Protein AF-A0A1V5B842-F1 (afdb_monomer_lite)

pLDDT: mean 82.41, std 16.89, range [36.62, 98.19]

Radius of gyration: 50.19 Å; chains: 1; bounding box: 86×42×144 Å

Sequence (162 aa):
MWAAILRPRQKEEDFRGDGRKPFSEDLLSEIQQLRDEVAQMRRDMDILMAGMAEVKAEIPEYHQQIHETLSLRCQTIARRMDSMEDILALPEIPKPRQSDQRDVLRALLAQNSNGKWIPAKAIRQKMNMGKDEFSRLLKISKDFVEVKENPRDRREKLLKIS

Structure (mmCIF, N/CA/C/O backbone):
data_AF-A0A1V5B842-F1
#
_entry.id   AF-A0A1V5B842-F1
#
loop_
_atom_site.group_PDB
_atom_site.id
_atom_site.type_symbol
_atom_site.label_atom_id
_atom_site.label_alt_id
_atom_site.label_comp_id
_atom_site.label_asym_id
_atom_site.label_entity_id
_atom_site.label_seq_id
_atom_site.pdbx_PDB_ins_code
_atom_site.Cartn_x
_atom_site.Cartn_y
_atom_site.Cartn_z
_atom_site.occupancy
_atom_site.B_iso_or_equiv
_atom_site.aut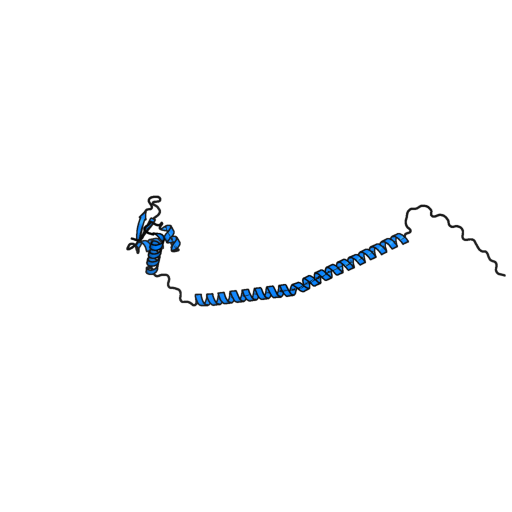h_seq_id
_atom_site.auth_comp_id
_atom_site.auth_asym_id
_atom_site.auth_atom_id
_atom_site.pdbx_PDB_model_num
ATOM 1 N N . MET A 1 1 ? 56.663 14.384 -95.630 1.00 36.69 1 MET A N 1
ATOM 2 C CA . MET A 1 1 ? 57.481 15.341 -94.854 1.00 36.69 1 MET A CA 1
ATOM 3 C C . MET A 1 1 ? 56.563 16.063 -93.881 1.00 36.69 1 MET A C 1
ATOM 5 O O . MET A 1 1 ? 55.718 16.824 -94.323 1.00 36.69 1 MET A O 1
ATOM 9 N N . TRP A 1 2 ? 56.666 15.741 -92.590 1.00 36.62 2 TRP A N 1
ATOM 10 C CA . TRP A 1 2 ? 55.933 16.383 -91.495 1.00 36.62 2 TRP A CA 1
ATOM 11 C C . TRP A 1 2 ? 56.895 17.329 -90.778 1.00 36.62 2 TRP A C 1
ATOM 13 O O . TRP A 1 2 ? 57.891 16.865 -90.230 1.00 36.62 2 TRP A O 1
ATOM 23 N N . ALA A 1 3 ? 56.626 18.633 -90.792 1.00 40.91 3 ALA A N 1
ATOM 24 C CA . ALA A 1 3 ? 57.339 19.598 -89.960 1.00 40.91 3 ALA A CA 1
ATOM 25 C C . ALA A 1 3 ? 56.475 20.847 -89.758 1.00 40.91 3 ALA A C 1
ATOM 27 O O . ALA A 1 3 ? 56.413 21.715 -90.623 1.00 40.91 3 ALA A O 1
ATOM 28 N N . ALA A 1 4 ? 55.819 20.939 -88.602 1.00 46.25 4 ALA A N 1
ATOM 29 C CA . ALA A 1 4 ? 55.302 22.198 -88.083 1.00 46.25 4 ALA A CA 1
ATOM 30 C C . ALA A 1 4 ? 55.370 22.195 -86.546 1.00 46.25 4 ALA A C 1
ATOM 32 O O . ALA A 1 4 ? 54.426 21.841 -85.854 1.00 46.25 4 ALA A O 1
ATOM 33 N N . ILE A 1 5 ? 56.550 22.588 -86.062 1.00 45.66 5 ILE A N 1
ATOM 34 C CA . ILE A 1 5 ? 56.759 23.500 -84.930 1.00 45.66 5 ILE A CA 1
ATOM 35 C C . ILE A 1 5 ? 56.196 23.022 -83.578 1.00 45.66 5 ILE A C 1
ATOM 37 O O . ILE A 1 5 ? 55.128 23.424 -83.119 1.00 45.66 5 ILE A O 1
ATOM 41 N N . LEU A 1 6 ? 57.030 22.243 -82.883 1.00 47.00 6 LEU A N 1
ATOM 42 C CA . LEU A 1 6 ? 57.074 22.175 -81.422 1.00 47.00 6 LEU A CA 1
ATOM 43 C C . LEU A 1 6 ? 57.253 23.592 -80.858 1.00 47.00 6 LEU A C 1
ATOM 45 O O . LEU A 1 6 ? 58.320 24.191 -80.988 1.00 47.00 6 LEU A O 1
ATOM 49 N N . ARG A 1 7 ? 56.210 24.124 -80.217 1.00 42.34 7 ARG A N 1
ATOM 50 C CA . ARG A 1 7 ? 56.333 25.289 -79.339 1.00 42.34 7 ARG A CA 1
ATOM 51 C C . ARG A 1 7 ? 56.601 24.765 -77.919 1.00 42.34 7 ARG A C 1
ATOM 53 O O . ARG A 1 7 ? 55.764 24.020 -77.407 1.00 42.34 7 ARG A O 1
ATOM 60 N N . PRO A 1 8 ? 57.735 25.101 -77.281 1.00 40.44 8 PRO A N 1
ATOM 61 C CA . PRO A 1 8 ? 58.012 24.666 -75.920 1.00 40.44 8 PRO A CA 1
ATOM 62 C C . PRO A 1 8 ? 57.043 25.382 -74.979 1.00 40.44 8 PRO A C 1
ATOM 64 O O . PRO A 1 8 ? 57.024 26.613 -74.917 1.00 40.44 8 PRO A O 1
ATOM 67 N N . ARG A 1 9 ? 56.202 24.616 -74.275 1.00 40.03 9 ARG A N 1
ATOM 68 C CA . ARG A 1 9 ? 55.351 25.153 -73.212 1.00 40.03 9 ARG A CA 1
ATOM 69 C C . ARG A 1 9 ? 56.284 25.521 -72.062 1.00 40.03 9 ARG A C 1
ATOM 71 O O . ARG A 1 9 ? 56.854 24.652 -71.411 1.00 40.03 9 ARG A O 1
ATOM 78 N N . GLN A 1 10 ? 56.538 26.819 -71.949 1.00 40.75 10 GLN A N 1
ATOM 79 C CA . GLN A 1 10 ? 57.455 27.395 -70.986 1.00 40.75 10 GLN A CA 1
ATOM 80 C C . GLN A 1 10 ? 57.044 27.059 -69.552 1.00 40.75 10 GLN A C 1
ATOM 82 O O . GLN A 1 10 ? 55.884 27.216 -69.187 1.00 40.75 10 GLN A O 1
ATOM 87 N N . LYS A 1 11 ? 58.075 26.653 -68.808 1.00 40.19 11 LYS A N 1
ATOM 88 C CA . LYS A 1 11 ? 58.377 26.980 -67.416 1.00 40.19 11 LYS A CA 1
ATOM 89 C C . LYS A 1 11 ? 57.317 26.630 -66.372 1.00 40.19 11 LYS A C 1
ATOM 91 O O . LYS A 1 11 ? 56.322 27.319 -66.187 1.00 40.19 11 LYS A O 1
ATOM 96 N N . GLU A 1 12 ? 57.659 25.591 -65.616 1.00 48.00 12 GLU A N 1
ATOM 97 C CA . GLU A 1 12 ? 57.588 25.608 -64.155 1.00 48.00 12 GLU A CA 1
ATOM 98 C C . GLU A 1 12 ? 58.005 26.998 -63.639 1.00 48.00 12 GLU A C 1
ATOM 100 O O . GLU A 1 12 ? 59.190 27.309 -63.547 1.00 48.00 12 GLU A O 1
ATOM 105 N N . GLU A 1 13 ? 57.026 27.857 -63.373 1.00 41.78 13 GLU A N 1
ATOM 106 C CA . GLU A 1 13 ? 57.202 29.047 -62.548 1.00 41.78 13 GLU A CA 1
ATOM 107 C C . GLU A 1 13 ? 56.536 28.769 -61.202 1.00 41.78 13 GLU A C 1
ATOM 109 O O . GLU A 1 13 ? 55.316 28.679 -61.076 1.00 41.78 13 GLU A O 1
ATOM 114 N N . ASP A 1 14 ? 57.400 28.528 -60.219 1.00 48.97 14 ASP A N 1
ATOM 115 C CA . ASP A 1 14 ? 57.365 29.171 -58.912 1.00 48.97 14 ASP A CA 1
ATOM 116 C C . ASP A 1 14 ? 55.986 29.366 -58.264 1.00 48.97 14 ASP A C 1
ATOM 118 O O . ASP A 1 14 ? 55.394 30.440 -58.297 1.00 48.97 14 ASP A O 1
ATOM 122 N N . PHE A 1 15 ? 55.568 28.362 -57.495 1.00 45.78 15 PHE A N 1
ATOM 123 C CA . PHE A 1 15 ? 54.811 28.605 -56.266 1.00 45.78 15 PHE A CA 1
ATOM 124 C C . PHE A 1 15 ? 55.654 28.179 -55.059 1.00 45.78 15 PHE A C 1
ATOM 126 O O . PHE A 1 15 ? 55.399 27.173 -54.402 1.00 45.78 15 PHE A O 1
ATOM 133 N N . ARG A 1 16 ? 56.691 28.968 -54.751 1.00 49.91 16 ARG A N 1
ATOM 134 C CA . ARG A 1 16 ? 57.168 29.094 -53.368 1.00 49.91 16 ARG A CA 1
ATOM 135 C C . ARG A 1 16 ? 56.496 30.313 -52.749 1.00 49.91 16 ARG A C 1
ATOM 137 O O . ARG A 1 16 ? 56.816 31.434 -53.123 1.00 49.91 16 ARG A O 1
ATOM 144 N N . GLY A 1 17 ? 55.636 30.076 -51.761 1.00 49.62 17 GLY A N 1
ATOM 145 C CA . GLY A 1 17 ? 55.259 31.092 -50.780 1.00 49.62 17 GLY A CA 1
ATOM 146 C C . GLY A 1 17 ? 53.813 31.575 -50.831 1.00 49.62 17 GLY A C 1
ATOM 147 O O . GLY A 1 17 ? 53.573 32.755 -51.039 1.00 49.62 17 GLY A O 1
ATOM 148 N N . ASP A 1 18 ? 52.859 30.707 -50.516 1.00 43.31 18 ASP A N 1
ATOM 149 C CA . ASP A 1 18 ? 51.828 31.081 -49.545 1.00 43.31 18 ASP A CA 1
ATOM 150 C C . ASP A 1 18 ? 51.485 29.813 -48.762 1.00 43.31 18 ASP A C 1
ATOM 152 O O . ASP A 1 18 ? 51.295 28.753 -49.353 1.00 43.31 18 ASP A O 1
ATOM 156 N N . GLY A 1 19 ? 51.467 29.878 -47.434 1.00 55.22 19 GLY A N 1
ATOM 157 C CA . GLY A 1 19 ? 51.220 28.729 -46.553 1.00 55.22 19 GLY A CA 1
ATOM 158 C C . GLY A 1 19 ? 49.777 28.214 -46.600 1.00 55.22 19 GLY A C 1
ATOM 159 O O . GLY A 1 19 ? 49.303 27.644 -45.620 1.00 55.22 19 GLY A O 1
ATOM 160 N N . ARG A 1 20 ? 49.056 28.450 -47.702 1.00 59.19 20 ARG A N 1
ATOM 161 C CA . ARG A 1 20 ? 47.686 27.993 -47.916 1.00 59.19 20 ARG A CA 1
ATOM 162 C C . ARG A 1 20 ? 47.727 26.623 -48.565 1.00 59.19 20 ARG A C 1
ATOM 164 O O . ARG A 1 20 ? 48.227 26.469 -49.679 1.00 59.19 20 ARG A O 1
ATOM 171 N N . LYS A 1 21 ? 47.190 25.636 -47.849 1.00 59.56 21 LYS A N 1
ATOM 172 C CA . LYS A 1 21 ? 46.930 24.309 -48.400 1.00 59.56 21 LYS A CA 1
ATOM 173 C C . LYS A 1 21 ? 46.104 24.449 -49.687 1.00 59.56 21 LYS A C 1
ATOM 175 O O . LYS A 1 21 ? 45.240 25.329 -49.760 1.00 59.56 21 LYS A O 1
ATOM 180 N N . PRO A 1 22 ? 46.367 23.641 -50.727 1.00 69.38 22 PRO A N 1
ATOM 181 C CA . PRO A 1 22 ? 45.533 23.644 -51.918 1.00 69.38 22 PRO A CA 1
ATOM 182 C C . PRO A 1 22 ? 44.093 23.314 -51.507 1.00 69.38 22 PRO A C 1
ATOM 184 O O . PRO A 1 22 ? 43.876 22.401 -50.721 1.00 69.38 22 PRO A O 1
ATOM 187 N N . PHE A 1 23 ? 43.110 24.029 -52.060 1.00 68.56 23 PHE A N 1
ATOM 188 C CA . PHE A 1 23 ? 41.666 23.864 -51.801 1.00 68.56 23 PHE A CA 1
ATOM 189 C C . PHE A 1 23 ? 41.187 22.394 -51.786 1.00 68.56 23 PHE A C 1
ATOM 191 O O . PHE A 1 23 ? 40.255 22.031 -51.074 1.00 68.56 23 PHE A O 1
ATOM 198 N N . SER A 1 24 ? 41.856 21.520 -52.541 1.00 78.19 24 SER A N 1
ATOM 199 C CA . SER A 1 24 ? 41.629 20.073 -52.548 1.00 78.19 24 SER A CA 1
ATOM 200 C C . SER A 1 24 ? 41.948 19.365 -51.224 1.00 78.19 24 SER A C 1
ATOM 202 O O . SER A 1 24 ? 41.306 18.376 -50.899 1.00 78.19 24 SER A O 1
ATOM 204 N N . GLU A 1 25 ? 42.949 19.823 -50.478 1.00 83.31 25 GLU A N 1
ATOM 205 C CA . GLU A 1 25 ? 43.397 19.217 -49.220 1.00 83.31 25 GLU A CA 1
ATOM 206 C C . GLU A 1 25 ? 42.476 19.590 -48.050 1.00 83.31 25 GLU A C 1
ATOM 208 O O . GLU A 1 25 ? 42.188 18.743 -47.205 1.00 83.31 25 GLU A O 1
ATOM 213 N N . ASP A 1 26 ? 41.925 20.807 -48.058 1.00 88.44 26 ASP A N 1
ATOM 214 C CA . ASP A 1 26 ? 40.900 21.237 -47.097 1.00 88.44 26 ASP A CA 1
ATOM 215 C C . ASP A 1 26 ? 39.608 20.421 -47.267 1.00 88.44 26 ASP A C 1
ATOM 217 O O . ASP A 1 26 ? 39.080 19.886 -46.292 1.00 88.44 26 ASP A O 1
ATOM 221 N N . LEU A 1 27 ? 39.159 20.214 -48.511 1.00 91.19 27 LEU A N 1
ATOM 222 C CA . LEU A 1 27 ? 38.007 19.354 -48.810 1.00 91.19 27 LEU A CA 1
ATOM 223 C C . LEU A 1 27 ? 38.232 17.897 -48.385 1.00 91.19 27 LEU A C 1
ATOM 225 O O . LEU A 1 27 ? 37.314 17.240 -47.896 1.00 91.19 27 LEU A O 1
ATOM 229 N N . LEU A 1 28 ? 39.447 17.370 -48.558 1.00 92.44 28 LEU A N 1
ATOM 230 C CA . LEU A 1 28 ? 39.787 16.024 -48.090 1.00 92.44 28 LEU A CA 1
ATOM 231 C C . LEU A 1 28 ? 39.736 15.928 -46.561 1.00 92.44 28 LEU A C 1
ATOM 233 O O . LEU A 1 28 ? 39.245 14.927 -46.037 1.00 92.44 28 LEU A O 1
ATOM 237 N N . SER A 1 29 ? 40.199 16.963 -45.856 1.00 92.75 29 SER A N 1
ATOM 238 C CA . SER A 1 29 ? 40.114 17.042 -44.395 1.00 92.75 29 SER A CA 1
ATOM 239 C C . SER A 1 29 ? 38.663 17.076 -43.914 1.00 92.75 29 SER A C 1
ATOM 241 O O . SER A 1 29 ? 38.315 16.358 -42.981 1.00 92.75 29 SER A O 1
ATOM 243 N N . GLU A 1 30 ? 37.804 17.858 -44.568 1.00 95.38 30 GLU A N 1
ATOM 244 C CA . GLU A 1 30 ? 36.380 17.956 -44.229 1.00 95.38 30 GLU A CA 1
ATOM 245 C C . GLU A 1 30 ? 35.640 16.635 -44.494 1.00 95.38 30 GLU A C 1
ATOM 247 O O . GLU A 1 30 ? 34.886 16.156 -43.649 1.00 95.38 30 GLU A O 1
ATOM 252 N N . ILE A 1 31 ? 35.922 15.968 -45.619 1.00 95.00 31 ILE A N 1
ATOM 253 C CA . ILE A 1 31 ? 35.377 14.632 -45.911 1.00 95.00 31 ILE A CA 1
ATOM 254 C C . ILE A 1 31 ? 35.821 13.614 -44.856 1.00 95.00 31 ILE A C 1
ATOM 256 O O . ILE A 1 31 ? 35.024 12.761 -44.458 1.00 95.00 31 ILE A O 1
ATOM 260 N N . GLN A 1 32 ? 37.080 13.669 -44.417 1.00 95.06 32 GLN A N 1
ATOM 261 C CA . GLN A 1 32 ? 37.577 12.762 -43.387 1.00 95.06 32 GLN A CA 1
ATOM 262 C C . GLN A 1 32 ? 36.894 13.026 -42.042 1.00 95.06 32 GLN A C 1
ATOM 264 O O . GLN A 1 32 ? 36.428 12.081 -41.410 1.00 95.06 32 GLN A O 1
ATOM 269 N N . GLN A 1 33 ? 36.737 14.294 -41.662 1.00 96.81 33 GLN A N 1
ATOM 270 C CA . GLN A 1 33 ? 36.021 14.675 -40.449 1.00 96.81 33 GLN A CA 1
ATOM 271 C C . GLN A 1 33 ? 34.566 14.184 -40.471 1.00 96.81 33 GLN A C 1
ATOM 273 O O . GLN A 1 33 ? 34.120 13.539 -39.526 1.00 96.81 33 GLN A O 1
ATOM 278 N N . LEU A 1 34 ? 33.842 14.397 -41.574 1.00 97.19 34 LEU A N 1
ATOM 279 C CA . LEU A 1 34 ? 32.464 13.916 -41.723 1.00 97.19 34 LEU A CA 1
ATOM 280 C C . LEU A 1 34 ? 32.369 12.386 -41.639 1.00 97.19 34 LEU A C 1
ATOM 282 O O . LEU A 1 34 ? 31.407 11.847 -41.093 1.00 97.19 34 LEU A O 1
ATOM 286 N N . ARG A 1 35 ? 33.362 11.656 -42.161 1.00 97.00 35 ARG A N 1
ATOM 287 C CA . ARG A 1 35 ? 33.422 10.191 -42.023 1.00 97.00 35 ARG A CA 1
ATOM 288 C C . ARG A 1 35 ? 33.602 9.769 -40.572 1.00 97.00 35 ARG A C 1
ATOM 290 O O . ARG A 1 35 ? 32.945 8.819 -40.146 1.00 97.00 35 ARG A O 1
ATOM 297 N N . ASP A 1 36 ? 34.457 10.467 -39.836 1.00 97.75 36 ASP A N 1
ATOM 298 C CA . ASP A 1 36 ? 34.710 10.185 -38.427 1.00 97.75 36 ASP A CA 1
ATOM 299 C C . ASP A 1 36 ? 33.470 10.495 -37.573 1.00 97.75 36 ASP A C 1
ATOM 301 O O . ASP A 1 36 ? 33.087 9.680 -36.732 1.00 97.75 36 ASP A O 1
ATOM 305 N N . GLU A 1 37 ? 32.771 11.598 -37.855 1.00 98.12 37 GLU A N 1
ATOM 306 C CA . GLU A 1 37 ? 31.493 11.951 -37.221 1.00 98.12 37 GLU A CA 1
ATOM 307 C C . GLU A 1 37 ? 30.403 10.910 -37.515 1.00 98.12 37 GLU A C 1
ATOM 309 O O . GLU A 1 37 ? 29.716 10.450 -36.602 1.00 98.12 37 GLU A O 1
ATOM 314 N N . VAL A 1 38 ? 30.273 10.451 -38.765 1.00 97.94 38 VAL A N 1
ATOM 315 C CA . VAL A 1 38 ? 29.334 9.372 -39.125 1.00 97.94 38 VAL A CA 1
ATOM 316 C C . VAL A 1 38 ? 29.697 8.057 -38.437 1.00 97.94 38 VAL A C 1
ATOM 318 O O . VAL A 1 38 ? 28.806 7.325 -38.000 1.00 97.94 38 VAL A O 1
ATOM 321 N N . ALA A 1 39 ? 30.987 7.736 -38.326 1.00 97.56 39 ALA A N 1
ATOM 322 C CA . ALA A 1 39 ? 31.438 6.560 -37.593 1.00 97.56 39 ALA A CA 1
ATOM 323 C C . ALA A 1 39 ? 31.101 6.673 -36.101 1.00 97.56 39 ALA A C 1
ATOM 325 O O . ALA A 1 39 ? 30.683 5.683 -35.502 1.00 97.56 39 ALA A O 1
ATOM 326 N N . GLN A 1 40 ? 31.225 7.865 -35.515 1.00 97.75 40 GLN A N 1
ATOM 327 C CA . GLN A 1 40 ? 30.850 8.106 -34.127 1.00 97.75 40 GLN A CA 1
ATOM 328 C C . GLN A 1 40 ? 29.340 7.986 -33.913 1.00 97.75 40 GLN A C 1
ATOM 330 O O . GLN A 1 40 ? 28.920 7.233 -33.042 1.00 97.75 40 GLN A O 1
ATOM 335 N N . MET A 1 41 ? 28.524 8.614 -34.764 1.00 98.19 41 MET A N 1
ATOM 336 C CA . MET A 1 41 ? 27.062 8.508 -34.682 1.00 98.19 41 MET A CA 1
ATOM 337 C C . MET A 1 41 ? 26.576 7.059 -34.773 1.00 98.19 41 MET A C 1
ATOM 339 O O . MET A 1 41 ? 25.616 6.687 -34.104 1.00 98.19 41 MET A O 1
ATOM 343 N N . ARG A 1 42 ? 27.238 6.218 -35.577 1.00 97.81 42 ARG A N 1
ATOM 344 C CA . ARG A 1 42 ? 26.928 4.780 -35.638 1.00 97.81 42 ARG A CA 1
ATOM 345 C C . ARG A 1 42 ? 27.192 4.086 -34.304 1.00 97.81 42 ARG A C 1
ATOM 347 O O . ARG A 1 42 ? 26.335 3.338 -33.854 1.00 97.81 42 ARG A O 1
ATOM 354 N N . ARG A 1 43 ? 28.322 4.376 -33.651 1.00 97.94 43 ARG A N 1
ATOM 355 C CA . ARG A 1 43 ? 28.629 3.827 -32.318 1.00 97.94 43 ARG A CA 1
ATOM 356 C C . ARG A 1 43 ? 27.614 4.286 -31.276 1.00 97.94 43 ARG A C 1
ATOM 358 O O . ARG A 1 43 ? 27.137 3.467 -30.500 1.00 97.94 43 ARG A O 1
ATOM 365 N N . ASP A 1 44 ? 27.264 5.569 -31.279 1.00 98.00 44 ASP A N 1
ATOM 366 C CA . ASP A 1 44 ? 26.286 6.122 -30.338 1.00 98.00 44 ASP A CA 1
ATOM 367 C C . ASP A 1 44 ? 24.906 5.483 -30.546 1.00 98.00 44 ASP A C 1
ATOM 369 O O . ASP A 1 44 ? 24.222 5.137 -29.583 1.00 98.00 44 ASP A O 1
ATOM 373 N N . MET A 1 45 ? 24.523 5.249 -31.806 1.00 97.81 45 MET A N 1
ATOM 374 C CA . MET A 1 45 ? 23.301 4.528 -32.150 1.00 97.81 45 MET A CA 1
ATOM 375 C C . MET A 1 45 ? 23.334 3.077 -31.660 1.00 97.81 45 MET A C 1
ATOM 377 O O . MET A 1 45 ? 22.347 2.616 -31.095 1.00 97.81 45 MET A O 1
ATOM 381 N N . ASP A 1 46 ? 24.453 2.368 -31.818 1.00 97.94 46 ASP A N 1
ATOM 382 C CA . ASP A 1 46 ? 24.594 0.993 -31.324 1.00 97.94 46 ASP A CA 1
ATOM 383 C C . ASP A 1 46 ? 24.454 0.928 -29.792 1.00 97.94 46 ASP A C 1
ATOM 385 O O . ASP A 1 46 ? 23.760 0.054 -29.268 1.00 97.94 46 ASP A O 1
ATOM 389 N N . ILE A 1 47 ? 25.039 1.891 -29.069 1.00 97.75 47 ILE A N 1
ATOM 390 C CA . ILE A 1 47 ? 24.906 2.016 -27.608 1.00 97.75 47 ILE A CA 1
ATOM 391 C C . ILE A 1 47 ? 23.447 2.288 -27.215 1.00 97.75 47 ILE A C 1
ATOM 393 O O . ILE A 1 47 ? 22.914 1.628 -26.322 1.00 97.75 47 ILE A O 1
ATOM 397 N N . LEU A 1 48 ? 22.779 3.229 -27.889 1.00 98.06 48 LEU A N 1
ATOM 398 C CA . LEU A 1 48 ? 21.371 3.548 -27.633 1.00 98.06 48 LEU A CA 1
ATOM 399 C C . LEU A 1 48 ? 20.455 2.355 -27.910 1.00 98.06 48 LEU A C 1
ATOM 401 O O . LEU A 1 48 ? 19.551 2.075 -27.124 1.00 98.06 48 LEU A O 1
ATOM 405 N N . MET A 1 49 ? 20.696 1.629 -29.001 1.00 97.75 49 MET A N 1
ATOM 406 C CA . MET A 1 49 ? 19.938 0.432 -29.355 1.00 97.75 49 MET A CA 1
ATOM 407 C C . MET A 1 49 ? 20.129 -0.683 -28.324 1.00 97.75 49 MET A C 1
ATOM 409 O O . MET A 1 49 ? 19.153 -1.346 -27.968 1.00 97.75 49 MET A O 1
ATOM 413 N N . ALA A 1 50 ? 21.347 -0.862 -27.803 1.00 97.44 50 ALA A N 1
ATOM 414 C CA . ALA A 1 50 ? 21.617 -1.803 -26.720 1.00 97.44 50 ALA A CA 1
ATOM 415 C C . ALA A 1 50 ? 20.864 -1.419 -25.434 1.00 97.44 50 ALA A C 1
ATOM 417 O O . ALA A 1 50 ? 20.160 -2.257 -24.870 1.00 97.44 50 ALA A O 1
ATOM 418 N N . GLY A 1 51 ? 20.915 -0.146 -25.027 1.00 97.75 51 GLY A N 1
ATOM 419 C CA . GLY A 1 51 ? 20.173 0.339 -23.858 1.00 97.75 51 GLY A CA 1
ATOM 420 C C . GLY A 1 51 ? 18.652 0.228 -24.025 1.00 97.75 51 GLY A C 1
ATOM 421 O O . GLY A 1 51 ? 17.940 -0.161 -23.102 1.00 97.75 51 GLY A O 1
ATOM 422 N N . MET A 1 52 ? 18.129 0.492 -25.226 1.00 96.81 52 MET A N 1
ATOM 423 C CA . MET A 1 52 ? 16.704 0.314 -25.520 1.00 96.81 52 MET A CA 1
ATOM 424 C C . MET A 1 52 ? 16.287 -1.160 -25.462 1.00 96.81 52 MET A C 1
ATOM 426 O O . MET A 1 52 ? 15.179 -1.463 -25.014 1.00 96.81 52 MET A O 1
ATOM 430 N N . ALA A 1 53 ? 17.151 -2.080 -25.902 1.00 96.75 53 ALA A N 1
ATOM 431 C CA . ALA A 1 53 ? 16.902 -3.514 -25.808 1.00 96.75 53 ALA A CA 1
ATOM 432 C C . ALA A 1 53 ? 16.860 -3.995 -24.348 1.00 96.75 53 ALA A C 1
ATOM 434 O O . ALA A 1 53 ? 15.987 -4.792 -24.009 1.00 96.75 53 ALA A O 1
ATOM 435 N N . GLU A 1 54 ? 17.738 -3.471 -23.492 1.00 96.12 54 GLU A N 1
ATOM 436 C CA . GLU A 1 54 ? 17.769 -3.766 -22.055 1.00 96.12 54 GLU A CA 1
ATOM 437 C C . GLU A 1 54 ? 16.488 -3.294 -21.354 1.00 96.12 54 GLU A C 1
ATOM 439 O O . GLU A 1 54 ? 15.758 -4.107 -20.789 1.00 96.12 54 GLU A O 1
ATOM 444 N N . VAL A 1 55 ? 16.111 -2.020 -21.514 1.00 96.94 55 VAL A N 1
ATOM 445 C CA . VAL A 1 55 ? 14.857 -1.487 -20.943 1.00 96.94 55 VAL A CA 1
ATOM 446 C C . VAL A 1 55 ? 13.638 -2.265 -21.449 1.00 96.94 55 VAL A C 1
ATOM 448 O O . VAL A 1 55 ? 12.712 -2.568 -20.694 1.00 96.94 55 VAL A O 1
ATOM 451 N N . LYS A 1 56 ? 13.627 -2.632 -22.736 1.00 97.25 56 LYS A N 1
ATOM 452 C CA . LYS A 1 56 ? 12.546 -3.428 -23.325 1.00 97.25 56 LYS A CA 1
ATOM 453 C C . LYS A 1 56 ? 12.464 -4.838 -22.733 1.00 97.25 56 LYS A C 1
ATOM 455 O O . LYS A 1 56 ? 11.363 -5.382 -22.671 1.00 97.25 56 LYS A O 1
ATOM 460 N N . ALA A 1 57 ? 13.587 -5.414 -22.311 1.00 95.44 57 ALA A N 1
ATOM 461 C CA . ALA A 1 57 ? 13.629 -6.714 -21.654 1.00 95.44 57 ALA A CA 1
ATOM 462 C C . ALA A 1 57 ? 13.121 -6.661 -20.202 1.00 95.44 57 ALA A C 1
ATOM 464 O O . ALA A 1 57 ? 12.559 -7.648 -19.736 1.00 95.44 57 ALA A O 1
ATOM 465 N N . GLU A 1 58 ? 13.251 -5.524 -19.511 1.00 96.81 58 GLU A N 1
ATOM 466 C CA . GLU A 1 58 ? 12.780 -5.362 -18.125 1.00 96.81 58 GLU A CA 1
ATOM 467 C C . GLU A 1 58 ? 11.278 -5.047 -18.004 1.00 96.81 58 GLU A C 1
ATOM 469 O O . GLU A 1 58 ? 10.635 -5.423 -17.024 1.00 96.81 58 GLU A O 1
ATOM 474 N N . ILE A 1 59 ? 10.685 -4.373 -18.997 1.00 97.56 59 ILE A N 1
ATOM 475 C CA . ILE A 1 59 ? 9.260 -3.985 -18.979 1.00 97.56 59 ILE A CA 1
ATOM 476 C C . ILE A 1 59 ? 8.298 -5.153 -18.656 1.00 97.56 59 ILE A C 1
ATOM 478 O O . ILE A 1 59 ? 7.392 -4.945 -17.843 1.00 97.56 59 ILE A O 1
ATOM 482 N N . PRO A 1 60 ? 8.437 -6.358 -19.248 1.00 96.88 60 PRO A N 1
ATOM 483 C CA . PRO A 1 60 ? 7.551 -7.487 -18.960 1.00 96.88 60 PRO A CA 1
ATOM 484 C C . PRO A 1 60 ? 7.594 -7.934 -17.497 1.00 96.88 60 PRO A C 1
ATOM 486 O O . PRO A 1 60 ? 6.548 -8.218 -16.918 1.00 96.88 60 PRO A O 1
ATOM 489 N N . GLU A 1 61 ? 8.783 -7.941 -16.895 1.00 96.12 61 GLU A N 1
ATOM 490 C CA . GLU A 1 61 ? 8.985 -8.343 -15.503 1.00 96.12 61 GLU A CA 1
ATOM 491 C C . GLU A 1 61 ? 8.294 -7.356 -14.552 1.00 96.12 61 GLU A C 1
ATOM 493 O O . GLU A 1 61 ? 7.488 -7.752 -13.710 1.00 96.12 61 GLU A O 1
ATOM 498 N N . TYR A 1 62 ? 8.494 -6.048 -14.751 1.00 96.94 62 TYR A N 1
ATOM 499 C CA . TYR A 1 62 ? 7.774 -5.035 -13.973 1.00 96.94 62 TYR A CA 1
ATOM 500 C C . TYR A 1 62 ? 6.259 -5.123 -14.168 1.00 96.94 62 TYR A C 1
ATOM 502 O O . TYR A 1 62 ? 5.498 -4.967 -13.211 1.00 96.94 62 TYR A O 1
ATOM 510 N N . HIS A 1 63 ? 5.801 -5.389 -15.394 1.00 97.56 63 HIS A N 1
ATOM 511 C CA . HIS A 1 63 ? 4.379 -5.557 -15.674 1.00 97.56 63 HIS A CA 1
ATOM 512 C C . HIS A 1 63 ? 3.788 -6.737 -14.892 1.00 97.56 63 HIS A C 1
ATOM 514 O O . HIS A 1 63 ? 2.722 -6.604 -14.284 1.00 97.56 63 HIS A O 1
ATOM 520 N N . GLN A 1 64 ? 4.500 -7.865 -14.853 1.00 97.12 64 GLN A N 1
ATOM 521 C CA . GLN A 1 64 ? 4.099 -9.043 -14.093 1.00 97.12 64 GLN A CA 1
ATOM 522 C C . GLN A 1 64 ? 4.068 -8.761 -12.584 1.00 97.12 64 GLN A C 1
ATOM 524 O O . GLN A 1 64 ? 3.049 -9.016 -11.939 1.00 97.12 64 GLN A O 1
ATOM 529 N N . GLN A 1 65 ? 5.119 -8.155 -12.028 1.00 97.25 65 GLN A N 1
ATOM 530 C CA . GLN A 1 65 ? 5.187 -7.814 -10.602 1.00 97.25 65 GLN A CA 1
ATOM 531 C C . GLN A 1 65 ? 4.059 -6.862 -10.173 1.00 97.25 65 GLN A C 1
ATOM 533 O O . GLN A 1 65 ? 3.448 -7.037 -9.111 1.00 97.25 65 GLN A O 1
ATOM 538 N N . ILE A 1 66 ? 3.740 -5.865 -11.007 1.00 97.81 66 ILE A N 1
ATOM 539 C CA . ILE A 1 66 ? 2.611 -4.955 -10.776 1.00 97.81 66 ILE A CA 1
ATOM 540 C C . ILE A 1 66 ? 1.297 -5.739 -10.778 1.00 97.81 66 ILE A C 1
ATOM 542 O O . ILE A 1 66 ? 0.487 -5.572 -9.864 1.00 97.81 66 ILE A O 1
ATOM 546 N N . HIS A 1 67 ? 1.083 -6.604 -11.771 1.00 97.31 67 HIS A N 1
ATOM 547 C CA . HIS A 1 67 ? -0.138 -7.397 -11.885 1.00 97.31 67 HIS A CA 1
ATOM 548 C C . HIS A 1 67 ? -0.345 -8.319 -10.670 1.00 97.31 67 HIS A C 1
ATOM 550 O O . HIS A 1 67 ? -1.432 -8.347 -10.087 1.00 97.31 67 HIS A O 1
ATOM 556 N N . GLU A 1 68 ? 0.699 -9.023 -10.231 1.00 96.75 68 GLU A N 1
ATOM 557 C CA . GLU A 1 68 ? 0.665 -9.887 -9.045 1.00 96.75 68 GLU A CA 1
ATOM 558 C C . GLU A 1 68 ? 0.359 -9.093 -7.768 1.00 96.75 68 GLU A C 1
ATOM 560 O O . GLU A 1 68 ? -0.534 -9.457 -6.993 1.00 96.75 68 GLU A O 1
ATOM 565 N N . THR A 1 69 ? 1.034 -7.955 -7.584 1.00 97.81 69 THR A N 1
ATOM 566 C CA . THR A 1 69 ? 0.825 -7.069 -6.431 1.00 97.81 69 THR A CA 1
ATOM 567 C C . THR A 1 69 ? -0.607 -6.540 -6.387 1.00 97.81 69 THR A C 1
ATOM 569 O O . THR A 1 69 ? -1.240 -6.523 -5.326 1.00 97.81 69 THR A O 1
ATOM 572 N N . LEU A 1 70 ? -1.144 -6.110 -7.530 1.00 97.56 70 LEU A N 1
ATOM 573 C CA . LEU A 1 70 ? -2.518 -5.625 -7.627 1.00 97.56 70 LEU A CA 1
ATOM 574 C C . LEU A 1 70 ? -3.525 -6.738 -7.333 1.00 97.56 70 LEU A C 1
ATOM 576 O O . LEU A 1 70 ? -4.435 -6.523 -6.532 1.00 97.56 70 LEU A O 1
ATOM 580 N N . SER A 1 71 ? -3.327 -7.934 -7.890 1.00 97.81 71 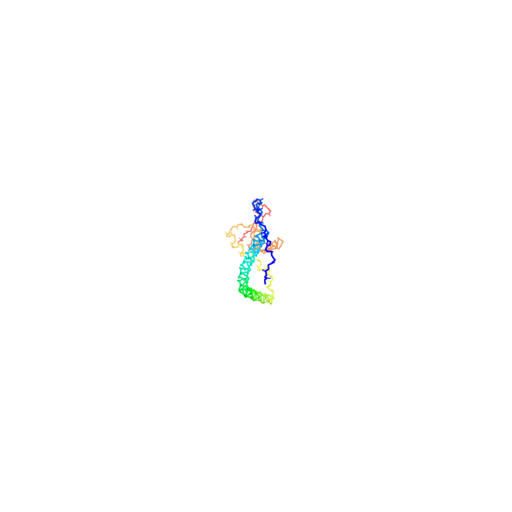SER A N 1
ATOM 581 C CA . SER A 1 71 ? -4.191 -9.092 -7.635 1.00 97.81 71 SER A CA 1
ATOM 582 C C . SER A 1 71 ? -4.255 -9.433 -6.143 1.00 97.81 71 SER A C 1
ATOM 584 O O . SER A 1 71 ? -5.343 -9.547 -5.571 1.00 97.81 71 SER A O 1
ATOM 586 N N . LEU A 1 72 ? -3.104 -9.492 -5.464 1.00 97.19 72 LEU A N 1
ATOM 587 C CA . LEU A 1 72 ? -3.048 -9.780 -4.029 1.00 97.19 72 LEU A CA 1
ATOM 588 C C . LEU A 1 72 ? -3.745 -8.697 -3.189 1.00 97.19 72 LEU A C 1
ATOM 590 O O . LEU A 1 72 ? -4.462 -9.006 -2.228 1.00 97.19 72 LEU A O 1
ATOM 594 N N . ARG A 1 73 ? -3.569 -7.421 -3.553 1.00 97.56 73 ARG A N 1
ATOM 595 C CA . ARG A 1 73 ? -4.244 -6.300 -2.882 1.00 97.56 73 ARG A CA 1
ATOM 596 C C . ARG A 1 73 ? -5.756 -6.369 -3.063 1.00 97.56 73 ARG A C 1
ATOM 598 O O . ARG A 1 73 ? -6.472 -6.238 -2.072 1.00 97.56 73 ARG A O 1
ATOM 605 N N . CYS A 1 74 ? -6.238 -6.630 -4.277 1.00 96.56 74 CYS A N 1
ATOM 606 C CA . CYS A 1 74 ? -7.663 -6.801 -4.558 1.00 96.56 74 CYS A CA 1
ATOM 607 C C . CYS A 1 74 ? -8.264 -7.957 -3.750 1.00 96.56 74 CYS A C 1
ATOM 609 O O . CYS A 1 74 ? -9.286 -7.768 -3.098 1.00 96.56 74 CYS A O 1
ATOM 611 N N . GLN A 1 75 ? -7.594 -9.113 -3.696 1.00 96.88 75 GLN A N 1
ATOM 612 C CA . GLN A 1 75 ? -8.044 -10.247 -2.879 1.00 96.88 75 GLN A CA 1
ATOM 613 C C . GLN A 1 75 ? -8.094 -9.911 -1.384 1.00 96.88 75 GLN A C 1
ATOM 615 O O . GLN A 1 75 ? -9.008 -10.324 -0.676 1.00 96.88 75 GLN A O 1
ATOM 620 N N . THR A 1 76 ? -7.111 -9.164 -0.879 1.00 96.62 76 THR A N 1
ATOM 621 C CA . THR A 1 76 ? -7.075 -8.756 0.534 1.00 96.62 76 THR A CA 1
ATOM 622 C C . THR A 1 76 ? -8.213 -7.798 0.869 1.00 96.62 76 THR A C 1
ATOM 624 O O . THR A 1 76 ? -8.819 -7.913 1.932 1.00 96.62 76 THR A O 1
ATOM 627 N N . ILE A 1 77 ? -8.510 -6.861 -0.033 1.00 96.75 77 ILE A N 1
ATOM 628 C CA . ILE A 1 77 ? -9.626 -5.926 0.125 1.00 96.75 77 ILE A CA 1
ATOM 629 C C . ILE A 1 77 ? -10.953 -6.683 0.086 1.00 96.75 77 ILE A C 1
ATOM 631 O O . ILE A 1 77 ? -11.757 -6.479 0.988 1.00 96.75 77 ILE A O 1
ATOM 635 N N . ALA A 1 78 ? -11.143 -7.596 -0.872 1.00 95.56 78 ALA A N 1
ATOM 636 C CA . ALA A 1 78 ? -12.350 -8.416 -0.972 1.00 95.56 78 ALA A CA 1
ATOM 637 C C . ALA A 1 78 ? -12.615 -9.188 0.330 1.00 95.56 78 ALA A C 1
ATOM 639 O O . ALA A 1 78 ? -13.646 -8.988 0.955 1.00 95.56 78 ALA A O 1
ATOM 640 N N . ARG A 1 79 ? -11.618 -9.922 0.848 1.00 95.38 79 ARG A N 1
ATOM 641 C CA . ARG A 1 79 ? -11.756 -10.651 2.125 1.00 95.38 79 ARG A CA 1
ATOM 642 C C . ARG A 1 79 ? -12.130 -9.744 3.301 1.00 95.38 79 ARG A C 1
ATOM 644 O O . ARG A 1 79 ? -12.880 -10.149 4.185 1.00 95.38 79 ARG A O 1
ATOM 651 N N . ARG A 1 80 ? -11.577 -8.526 3.350 1.00 95.50 80 ARG A N 1
ATOM 652 C CA . ARG A 1 80 ? -11.912 -7.541 4.392 1.00 95.50 80 ARG A CA 1
ATOM 653 C C . ARG A 1 80 ? -13.328 -7.002 4.234 1.00 95.50 80 ARG A C 1
ATOM 655 O O . ARG A 1 80 ? -13.966 -6.751 5.249 1.00 95.50 80 ARG A O 1
ATOM 662 N N . MET A 1 81 ? -13.784 -6.800 3.001 1.00 93.88 81 MET A N 1
ATOM 663 C CA . MET A 1 81 ? -15.155 -6.386 2.718 1.00 93.88 81 MET A CA 1
ATOM 664 C C . MET A 1 81 ? -16.142 -7.470 3.142 1.00 93.88 81 MET A C 1
ATOM 666 O O . MET A 1 81 ? -17.045 -7.151 3.906 1.00 93.88 81 MET A O 1
ATOM 670 N N . ASP A 1 82 ? -15.895 -8.727 2.772 1.00 93.19 82 ASP A N 1
ATOM 671 C CA . ASP A 1 82 ? -16.726 -9.870 3.175 1.00 93.19 82 ASP A CA 1
ATOM 672 C C . ASP A 1 82 ? -16.802 -9.973 4.709 1.00 93.19 82 ASP A C 1
ATOM 674 O O . ASP A 1 82 ? -17.877 -10.013 5.298 1.00 93.19 82 ASP A O 1
ATOM 678 N N . SER A 1 83 ? -15.649 -9.880 5.385 1.00 89.31 83 SER A N 1
ATOM 679 C CA . SER A 1 83 ? -15.593 -9.904 6.856 1.00 89.31 83 SER A CA 1
ATOM 680 C C . SER A 1 83 ? -16.349 -8.732 7.497 1.00 89.31 83 SER A C 1
ATOM 682 O O . SER A 1 83 ? -16.873 -8.849 8.601 1.00 89.31 83 SER A O 1
ATOM 684 N N . MET A 1 84 ? -16.358 -7.567 6.847 1.00 89.06 84 MET A N 1
ATOM 685 C CA . MET A 1 84 ? -17.069 -6.391 7.342 1.00 89.06 84 MET A CA 1
ATOM 686 C C . MET A 1 84 ? -18.577 -6.532 7.144 1.00 89.06 84 MET A C 1
ATOM 688 O O . MET A 1 84 ? -19.333 -6.133 8.025 1.00 89.06 84 MET A O 1
ATOM 692 N N . GLU A 1 85 ? -19.009 -7.113 6.028 1.00 89.38 85 GLU A N 1
ATOM 693 C CA . GLU A 1 85 ? -20.411 -7.442 5.779 1.00 89.38 85 GLU A CA 1
ATOM 694 C C . GLU A 1 85 ? -20.930 -8.440 6.818 1.00 89.38 85 GLU A C 1
ATOM 696 O O . GLU A 1 85 ? -21.968 -8.184 7.428 1.00 89.38 85 GLU A O 1
ATOM 701 N N . ASP A 1 86 ? -20.149 -9.477 7.138 1.00 86.19 86 ASP A N 1
ATOM 702 C CA . ASP A 1 86 ? -20.466 -10.419 8.216 1.00 86.19 86 ASP A CA 1
ATOM 703 C C . ASP A 1 86 ? -20.641 -9.706 9.567 1.00 86.19 86 ASP A C 1
ATOM 705 O O . ASP A 1 86 ? -21.606 -9.964 10.285 1.00 86.19 86 ASP A O 1
ATOM 709 N N . ILE A 1 87 ? -19.746 -8.770 9.915 1.00 81.25 87 ILE A N 1
ATOM 710 C CA . ILE A 1 87 ? -19.833 -7.988 11.163 1.00 81.25 87 ILE A CA 1
ATOM 711 C C . ILE A 1 87 ? -21.080 -7.102 11.188 1.00 81.25 87 ILE A C 1
ATOM 713 O O . ILE A 1 87 ? -21.711 -6.970 12.234 1.00 81.25 87 ILE A O 1
ATOM 717 N N . LEU A 1 88 ? -21.429 -6.475 10.065 1.00 82.19 88 LEU A N 1
ATOM 718 C CA . LEU A 1 88 ? -22.607 -5.611 9.964 1.00 82.19 88 LEU A CA 1
ATOM 719 C C . LEU A 1 88 ? -23.916 -6.410 9.962 1.00 82.19 88 LEU A C 1
ATOM 721 O O . LEU A 1 88 ? -24.945 -5.887 10.384 1.00 82.19 88 LEU A O 1
ATOM 725 N N . ALA A 1 89 ? -23.875 -7.665 9.514 1.00 83.31 89 ALA A N 1
ATOM 726 C CA . ALA A 1 89 ? -24.993 -8.596 9.583 1.00 83.31 89 ALA A CA 1
ATOM 727 C C . ALA A 1 89 ? -25.199 -9.179 10.992 1.00 83.31 89 ALA A C 1
ATOM 729 O O . ALA A 1 89 ? -26.266 -9.737 11.272 1.00 83.31 89 ALA A O 1
ATOM 730 N N . LEU A 1 90 ? -24.218 -9.049 11.897 1.00 78.06 90 LEU A N 1
ATOM 731 C CA . LEU A 1 90 ? -24.420 -9.401 13.298 1.00 78.06 90 LEU A CA 1
ATOM 732 C C . LEU A 1 90 ? -25.481 -8.477 13.916 1.00 78.06 90 LEU A C 1
ATOM 734 O O . LEU A 1 90 ? -25.470 -7.267 13.677 1.00 78.06 90 LEU A O 1
ATOM 738 N N . PRO A 1 91 ? -26.382 -9.013 14.759 1.00 73.62 91 PRO A N 1
ATOM 739 C CA . PRO A 1 91 ? -27.282 -8.171 15.531 1.00 73.62 91 PRO A CA 1
ATOM 740 C C . PRO A 1 91 ? -26.452 -7.191 16.365 1.00 73.62 91 PRO A C 1
ATOM 742 O O . PRO A 1 91 ? -25.466 -7.598 16.987 1.00 73.62 91 PRO A O 1
ATOM 745 N N . GLU A 1 92 ? -26.843 -5.909 16.377 1.00 68.19 92 GLU A N 1
ATOM 746 C CA . GLU A 1 92 ? -26.170 -4.888 17.183 1.00 68.19 92 GLU A CA 1
ATOM 747 C C . GLU A 1 92 ? -25.958 -5.427 18.601 1.00 68.19 92 GLU A C 1
ATOM 749 O O . GLU A 1 92 ? -26.922 -5.803 19.278 1.00 68.19 92 GLU A O 1
ATOM 754 N N . ILE A 1 93 ? -24.699 -5.478 19.058 1.00 61.50 93 ILE A N 1
ATOM 755 C CA . ILE A 1 93 ? -24.406 -5.784 20.458 1.00 61.50 93 ILE A CA 1
ATOM 756 C C . ILE A 1 93 ? -25.218 -4.769 21.265 1.00 61.50 93 ILE A C 1
ATOM 758 O O . ILE A 1 93 ? -25.004 -3.562 21.088 1.00 61.50 93 ILE A O 1
ATOM 762 N N . PRO A 1 94 ? -26.166 -5.211 22.115 1.00 60.41 94 PRO A N 1
ATOM 763 C CA . PRO A 1 94 ? -26.967 -4.286 22.891 1.00 60.41 94 PRO A CA 1
ATOM 764 C C . PRO A 1 94 ? -26.004 -3.364 23.630 1.00 60.41 94 PRO A C 1
ATOM 766 O O . PRO A 1 94 ? -25.081 -3.855 24.285 1.00 60.41 94 PRO A O 1
ATOM 769 N N . LYS A 1 95 ? -26.186 -2.040 23.507 1.00 62.50 95 LYS A N 1
ATOM 770 C CA . LYS A 1 95 ? -25.410 -1.072 24.299 1.00 62.50 95 LYS A CA 1
ATOM 771 C C . LYS A 1 95 ? -25.354 -1.595 25.737 1.00 62.50 95 LYS A C 1
ATOM 773 O O . LYS A 1 95 ? -26.433 -1.940 26.237 1.00 62.50 95 LYS A O 1
ATOM 778 N N . PRO A 1 96 ? -24.160 -1.682 26.366 1.00 59.56 96 PRO A N 1
ATOM 779 C CA . PRO A 1 96 ? -24.011 -2.286 27.682 1.00 59.56 96 PRO A CA 1
ATOM 780 C C . PRO A 1 96 ? -25.111 -1.742 28.579 1.00 59.56 96 PRO A C 1
ATOM 782 O O . PRO A 1 96 ? -25.251 -0.519 28.717 1.00 59.56 96 PRO A O 1
ATOM 785 N N . ARG A 1 97 ? -25.960 -2.629 29.104 1.00 63.44 97 ARG A N 1
ATOM 786 C CA . ARG A 1 97 ? -27.039 -2.195 29.989 1.00 63.44 97 ARG A CA 1
ATOM 787 C C . ARG A 1 97 ? -26.371 -1.493 31.168 1.00 63.44 97 ARG A C 1
ATOM 789 O O . ARG A 1 97 ? -25.222 -1.770 31.501 1.00 63.44 97 ARG A O 1
ATOM 796 N N . GLN A 1 98 ? -27.068 -0.576 31.833 1.00 63.28 98 GLN A N 1
ATOM 797 C CA . GLN A 1 98 ? -26.475 0.167 32.956 1.00 63.28 98 GLN A CA 1
ATOM 798 C C . GLN A 1 98 ? -25.865 -0.759 34.033 1.00 63.28 98 GLN A C 1
ATOM 800 O O . GLN A 1 98 ? -24.925 -0.351 34.705 1.00 63.28 98 GLN A O 1
ATOM 805 N N . SER A 1 99 ? -26.342 -2.008 34.154 1.00 64.06 99 SER A N 1
ATOM 806 C CA . SER A 1 99 ? -25.717 -3.070 34.961 1.00 64.06 99 SER A CA 1
ATOM 807 C C . SER A 1 99 ? -24.284 -3.390 34.520 1.00 64.06 99 SER A C 1
ATOM 809 O O . SER A 1 99 ? -23.366 -3.299 35.328 1.00 64.06 99 SER A O 1
ATOM 811 N N . ASP A 1 100 ? -24.069 -3.649 33.232 1.00 76.12 100 ASP A N 1
ATOM 812 C CA . ASP A 1 100 ? -22.758 -3.976 32.664 1.00 76.12 100 ASP A CA 1
ATOM 813 C C . ASP A 1 100 ? -21.769 -2.816 32.867 1.00 76.12 100 ASP A C 1
ATOM 815 O O . ASP A 1 100 ? -20.594 -3.020 33.164 1.00 76.12 100 ASP A O 1
ATOM 819 N N . GLN A 1 101 ? -22.248 -1.567 32.793 1.00 81.25 101 GLN A N 1
ATOM 820 C CA . GLN A 1 101 ? -21.425 -0.387 33.081 1.00 81.25 101 GLN A CA 1
ATOM 821 C C . GLN A 1 101 ? -20.960 -0.332 34.551 1.00 81.25 101 GLN A C 1
ATOM 823 O O . GLN A 1 101 ? -19.847 0.131 34.822 1.00 81.25 101 GLN A O 1
ATOM 828 N N . ARG A 1 102 ? -21.776 -0.804 35.509 1.00 84.88 102 ARG A N 1
ATOM 829 C CA . ARG A 1 102 ? -21.391 -0.904 36.931 1.00 84.88 102 ARG A CA 1
ATOM 830 C C . ARG A 1 102 ? -20.332 -1.979 37.133 1.00 84.88 102 ARG A C 1
ATOM 832 O O . ARG A 1 102 ? -19.364 -1.732 37.850 1.00 84.88 102 ARG A O 1
ATOM 839 N N . ASP A 1 103 ? -20.483 -3.119 36.472 1.00 84.19 103 ASP A N 1
ATOM 840 C CA . ASP A 1 103 ? -19.534 -4.228 36.567 1.00 84.19 103 ASP A CA 1
ATOM 841 C C . ASP A 1 103 ? -18.183 -3.865 35.943 1.00 84.19 103 ASP A C 1
ATOM 843 O O . ASP A 1 103 ? -17.137 -4.107 36.547 1.00 84.19 103 ASP A O 1
ATOM 847 N N . VAL A 1 104 ? -18.189 -3.160 34.806 1.00 84.81 104 VAL A N 1
ATOM 848 C CA . VAL A 1 104 ? -16.972 -2.597 34.200 1.00 84.81 104 VAL A CA 1
ATOM 849 C C . VAL A 1 104 ? -16.313 -1.580 35.133 1.00 84.81 104 VAL A C 1
ATOM 851 O O . VAL A 1 104 ? -15.098 -1.627 35.326 1.00 84.81 104 VAL A O 1
ATOM 854 N N . LEU A 1 105 ? -17.083 -0.682 35.762 1.00 87.62 105 LEU A N 1
ATOM 855 C CA . LEU A 1 105 ? -16.538 0.258 36.748 1.00 87.62 105 LEU A CA 1
ATOM 856 C C . LEU A 1 105 ? -15.917 -0.482 37.941 1.00 87.62 105 LEU A C 1
ATOM 858 O O . LEU A 1 105 ? -14.825 -0.125 38.383 1.00 87.62 105 LEU A O 1
ATOM 862 N N . ARG A 1 106 ? -16.580 -1.527 38.445 1.00 86.38 106 ARG A N 1
ATOM 863 C CA . ARG A 1 106 ? -16.090 -2.352 39.553 1.00 86.38 106 ARG A CA 1
ATOM 864 C C . ARG A 1 106 ? -14.793 -3.070 39.186 1.00 86.38 106 ARG A C 1
ATOM 866 O O . ARG A 1 106 ? -13.838 -3.004 39.955 1.00 86.38 106 ARG A O 1
ATOM 873 N N . ALA A 1 107 ? -14.730 -3.688 38.009 1.00 86.19 107 ALA A N 1
ATOM 874 C CA . ALA A 1 107 ? -13.537 -4.365 37.508 1.00 86.19 107 ALA A CA 1
ATOM 875 C C . ALA A 1 107 ? -12.370 -3.387 37.308 1.00 86.19 107 ALA A C 1
ATOM 877 O O . ALA A 1 107 ? -11.248 -3.656 37.740 1.00 86.19 107 ALA A O 1
ATOM 878 N N . LEU A 1 108 ? -12.634 -2.211 36.728 1.00 86.00 108 LEU A N 1
ATOM 879 C CA . LEU A 1 108 ? -11.621 -1.173 36.544 1.00 86.00 108 LEU A CA 1
ATOM 880 C C . LEU A 1 108 ? -11.102 -0.643 37.879 1.00 86.00 108 LEU A C 1
ATOM 882 O O . LEU A 1 108 ? -9.894 -0.456 38.027 1.00 86.00 108 LEU A O 1
ATOM 886 N N . LEU A 1 109 ? -11.973 -0.413 38.860 1.00 86.25 109 LEU A N 1
ATOM 887 C CA . LEU A 1 109 ? -11.537 -0.004 40.191 1.00 86.25 109 LEU A CA 1
ATOM 888 C C . LEU A 1 109 ? -10.763 -1.124 40.885 1.00 86.25 109 LEU A C 1
ATOM 890 O O . LEU A 1 109 ? -9.709 -0.842 41.439 1.00 86.25 109 LEU A O 1
ATOM 894 N N . ALA A 1 110 ? -11.193 -2.382 40.810 1.00 84.88 110 ALA A N 1
ATOM 895 C CA . ALA A 1 110 ? -10.462 -3.507 41.396 1.00 84.88 110 ALA A CA 1
ATOM 896 C C . ALA A 1 110 ? -9.050 -3.649 40.798 1.00 84.88 110 ALA A C 1
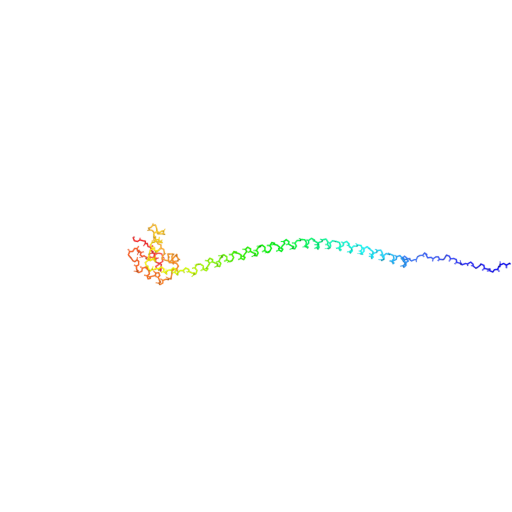ATOM 898 O O . ALA A 1 110 ? -8.077 -3.744 41.541 1.00 84.88 110 ALA A O 1
ATOM 899 N N . GLN A 1 111 ? -8.926 -3.560 39.471 1.00 81.56 111 GLN A N 1
ATOM 900 C CA . GLN A 1 111 ? -7.652 -3.695 38.761 1.00 81.56 111 GLN A CA 1
ATOM 901 C C . GLN A 1 111 ? -6.694 -2.520 39.004 1.00 81.56 111 GLN A C 1
ATOM 903 O O . GLN A 1 111 ? -5.481 -2.704 39.035 1.00 81.56 111 GLN A O 1
ATOM 908 N N . ASN A 1 112 ? -7.221 -1.296 39.116 1.00 78.19 112 ASN A N 1
ATOM 909 C CA . ASN A 1 112 ? -6.388 -0.092 39.164 1.00 78.19 112 ASN A CA 1
ATOM 910 C C . ASN A 1 112 ? -6.215 0.474 40.577 1.00 78.19 112 ASN A C 1
ATOM 912 O O . ASN A 1 112 ? -5.310 1.280 40.791 1.00 78.19 112 ASN A O 1
ATOM 916 N N . SER A 1 113 ? -7.075 0.106 41.531 1.00 70.81 113 SER A N 1
ATOM 917 C CA . SER A 1 113 ? -7.005 0.686 42.873 1.00 70.81 113 SER A CA 1
ATOM 918 C C . SER A 1 113 ? -5.955 -0.027 43.698 1.00 70.81 113 SER A C 1
ATOM 920 O O . SER A 1 113 ? -5.161 0.656 44.329 1.00 70.81 113 SER A O 1
ATOM 922 N N . ASN A 1 114 ? -5.887 -1.364 43.714 1.00 72.31 114 ASN A N 1
ATOM 923 C CA . ASN A 1 114 ? -5.079 -2.101 44.703 1.00 72.31 114 ASN A CA 1
ATOM 924 C C . ASN A 1 114 ? -5.229 -1.494 46.123 1.00 72.31 114 ASN A C 1
ATOM 926 O O . ASN A 1 114 ? -4.254 -1.332 46.854 1.00 72.31 114 ASN A O 1
ATOM 930 N N . GLY A 1 115 ? -6.439 -1.031 46.475 1.00 72.38 115 GLY A N 1
ATOM 931 C CA . GLY A 1 115 ? -6.730 -0.321 47.729 1.00 72.38 115 GLY A CA 1
ATOM 932 C C . GLY A 1 115 ? -6.372 1.180 47.778 1.00 72.38 115 GLY A C 1
ATOM 933 O O . GLY A 1 115 ? -6.676 1.840 48.775 1.00 72.38 115 GLY A O 1
ATOM 934 N N . LYS A 1 116 ? -5.767 1.739 46.726 1.00 83.00 116 LYS A N 1
ATOM 935 C CA . LYS A 1 116 ? -5.415 3.159 46.555 1.00 83.00 116 LYS A CA 1
ATOM 936 C C . LYS A 1 116 ? -6.541 3.966 45.908 1.00 83.00 116 LYS A C 1
ATOM 938 O O . LYS A 1 116 ? -7.343 3.468 45.126 1.00 83.00 116 LYS A O 1
ATOM 943 N N . TRP A 1 117 ? -6.539 5.257 46.211 1.00 87.00 117 TRP A N 1
ATOM 944 C CA . TRP A 1 117 ? -7.444 6.248 45.642 1.00 87.00 117 TRP A CA 1
ATOM 945 C C . TRP A 1 117 ? -7.030 6.629 44.216 1.00 87.00 117 TRP A C 1
ATOM 947 O O . TRP A 1 117 ? -5.900 7.067 44.001 1.00 87.00 117 TRP A O 1
ATOM 957 N N . ILE A 1 118 ? -7.947 6.501 43.255 1.00 87.38 118 ILE A N 1
ATOM 958 C CA . ILE A 1 118 ? -7.692 6.789 41.836 1.00 87.38 118 ILE A CA 1
ATOM 959 C C . ILE A 1 118 ? -8.479 8.023 41.390 1.00 87.38 118 ILE A C 1
ATOM 961 O O . ILE A 1 118 ? -9.669 8.116 41.684 1.00 87.38 118 ILE A O 1
ATOM 965 N N . PRO A 1 119 ? -7.892 8.933 40.602 1.00 89.88 119 PRO A N 1
ATOM 966 C CA . PRO A 1 119 ? -8.631 10.006 39.951 1.00 89.88 119 PRO A CA 1
ATOM 967 C C . PRO A 1 119 ? -9.824 9.525 39.115 1.00 89.88 119 PRO A C 1
ATOM 969 O O . PRO A 1 119 ? -9.682 8.745 38.169 1.00 89.88 119 PRO A O 1
ATOM 972 N N . ALA A 1 120 ? -11.003 10.085 39.387 1.00 89.12 120 ALA A N 1
ATOM 973 C CA . ALA A 1 120 ? -12.2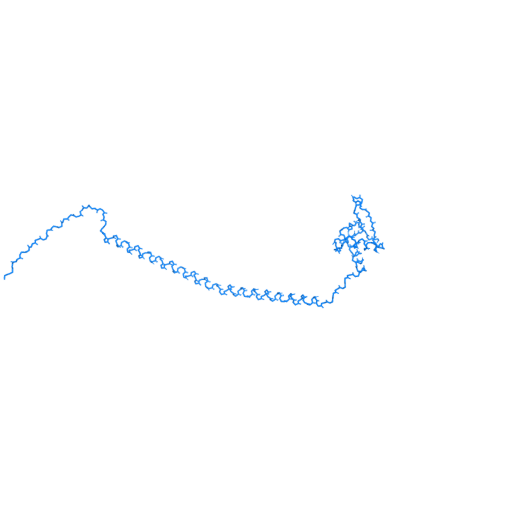34 9.841 38.638 1.00 89.12 120 ALA A CA 1
ATOM 974 C C . ALA A 1 120 ? -12.073 10.136 37.138 1.00 89.12 120 ALA A C 1
ATOM 976 O O . ALA A 1 120 ? -12.673 9.468 36.298 1.00 89.12 120 ALA A O 1
ATOM 977 N N . LYS A 1 121 ? -11.229 11.116 36.789 1.00 89.88 121 LYS A N 1
ATOM 978 C CA . LYS A 1 121 ? -10.914 11.470 35.400 1.00 89.88 121 LYS A CA 1
ATOM 979 C C . LYS A 1 121 ? -10.248 10.315 34.644 1.00 89.88 121 LYS A C 1
ATOM 981 O O . LYS A 1 121 ? -10.615 10.074 33.497 1.00 89.88 121 LYS A O 1
ATOM 986 N N . ALA A 1 122 ? -9.316 9.607 35.281 1.00 87.38 122 ALA A N 1
ATOM 987 C CA . ALA A 1 122 ? -8.589 8.501 34.662 1.00 87.38 122 ALA A CA 1
ATOM 988 C C . ALA A 1 122 ? -9.514 7.306 34.392 1.00 87.38 122 ALA A C 1
ATOM 990 O O . ALA A 1 122 ? -9.502 6.740 33.302 1.00 87.38 122 ALA A O 1
ATOM 991 N N . ILE A 1 123 ? -10.377 6.971 35.356 1.00 88.88 123 ILE A N 1
ATOM 992 C CA . ILE A 1 123 ? -11.363 5.892 35.201 1.00 88.88 123 ILE A CA 1
ATOM 993 C C . ILE A 1 123 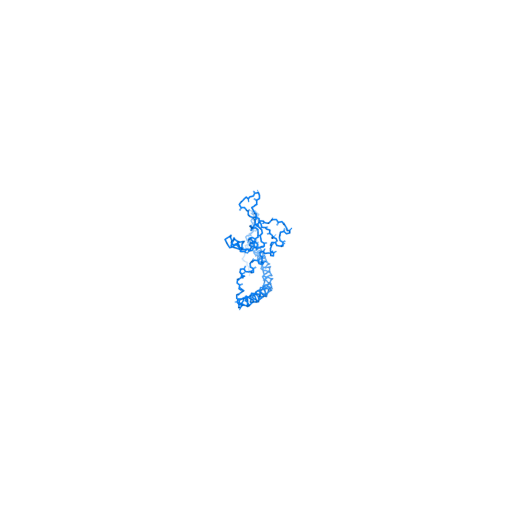? -12.397 6.240 34.128 1.00 88.88 123 ILE A C 1
ATOM 995 O O . ILE A 1 123 ? -12.675 5.424 33.255 1.00 88.88 123 ILE A O 1
ATOM 999 N N . ARG A 1 124 ? -12.893 7.481 34.117 1.00 90.25 124 ARG A N 1
ATOM 1000 C CA . ARG A 1 124 ? -13.813 7.963 33.080 1.00 90.25 124 ARG A CA 1
ATOM 1001 C C . ARG A 1 124 ? -13.220 7.850 31.672 1.00 90.25 124 ARG A C 1
ATOM 1003 O O . ARG A 1 124 ? -13.926 7.444 30.755 1.00 90.25 124 ARG A O 1
ATOM 1010 N N . GLN A 1 125 ? -11.944 8.208 31.501 1.00 88.12 125 GLN A N 1
ATOM 1011 C CA . GLN A 1 125 ? -11.246 8.073 30.218 1.00 88.12 125 GLN A CA 1
ATOM 1012 C C . GLN A 1 125 ? -11.120 6.608 29.792 1.00 88.12 125 GLN A C 1
ATOM 1014 O O . GLN A 1 125 ? -11.390 6.301 28.637 1.00 88.12 125 GLN A O 1
ATOM 1019 N N . LYS A 1 126 ? -10.794 5.699 30.720 1.00 86.12 126 LYS A N 1
ATOM 1020 C CA . LYS A 1 126 ? -10.752 4.256 30.430 1.00 86.12 126 LYS A CA 1
ATOM 1021 C C . LYS A 1 126 ? -12.114 3.686 30.027 1.00 86.12 126 LYS A C 1
ATOM 1023 O O . LYS A 1 126 ? -12.163 2.770 29.219 1.00 86.12 126 LYS A O 1
ATOM 1028 N N . MET A 1 127 ? -13.205 4.241 30.552 1.00 85.69 127 MET A N 1
ATOM 1029 C CA . MET A 1 127 ? -14.572 3.866 30.172 1.00 85.69 127 MET A CA 1
ATOM 1030 C C . MET A 1 127 ? -15.090 4.592 28.918 1.00 85.69 127 MET A C 1
ATOM 1032 O O . MET A 1 127 ? -16.230 4.361 28.532 1.00 85.69 127 MET A O 1
ATOM 1036 N N . ASN A 1 128 ? -14.296 5.487 28.309 1.00 86.88 128 ASN A N 1
ATOM 1037 C CA . ASN A 1 128 ? -14.692 6.346 27.186 1.00 86.88 128 ASN A CA 1
ATOM 1038 C C . ASN A 1 128 ? -16.048 7.059 27.397 1.00 86.88 128 ASN A C 1
ATOM 1040 O O . ASN A 1 128 ? -16.878 7.146 26.495 1.00 86.88 128 ASN A O 1
ATOM 1044 N N . MET A 1 129 ? -16.291 7.535 28.621 1.00 86.12 129 MET A N 1
ATOM 1045 C CA . MET A 1 129 ? -17.601 8.032 29.052 1.00 86.12 129 MET A CA 1
ATOM 1046 C C . MET A 1 129 ? -17.604 9.554 29.266 1.00 86.12 129 MET A C 1
ATOM 1048 O O . MET A 1 129 ? -16.625 10.143 29.735 1.00 86.12 129 MET A O 1
ATOM 1052 N N . GLY A 1 130 ? -18.731 10.212 28.976 1.00 86.81 130 GLY A N 1
ATOM 1053 C CA . GLY A 1 130 ? -18.925 11.642 29.250 1.00 86.81 130 GLY A CA 1
ATOM 1054 C C . GLY A 1 130 ? -18.988 11.969 30.750 1.00 86.81 130 GLY A C 1
ATOM 1055 O O . GLY A 1 130 ? -19.272 11.111 31.585 1.00 86.81 130 GLY A O 1
ATOM 1056 N N . LYS A 1 131 ? -18.747 13.233 31.135 1.00 87.12 131 LYS A N 1
ATOM 1057 C CA . LYS A 1 131 ? -18.764 13.661 32.554 1.00 87.12 131 LYS A CA 1
ATOM 1058 C C . LYS A 1 131 ? -20.124 13.424 33.223 1.00 87.12 131 LYS A C 1
ATOM 1060 O O . LYS A 1 131 ? -20.162 12.986 34.375 1.00 87.12 131 LYS A O 1
ATOM 1065 N N . ASP A 1 132 ? -21.213 13.688 32.510 1.00 86.50 132 ASP A N 1
ATOM 1066 C CA . ASP A 1 132 ? -22.571 13.608 33.057 1.00 86.50 132 ASP A CA 1
ATOM 1067 C C . ASP A 1 132 ? -23.073 12.167 33.155 1.00 86.50 132 ASP A C 1
ATOM 1069 O O . ASP A 1 132 ? -23.721 11.790 34.131 1.00 86.50 132 ASP A O 1
ATOM 1073 N N . GLU A 1 133 ? -22.734 11.333 32.173 1.00 86.00 133 GLU A N 1
ATOM 1074 C CA . GLU A 1 133 ? -23.011 9.894 32.199 1.00 86.00 133 GLU A CA 1
ATOM 1075 C C . GLU A 1 133 ? -22.224 9.209 33.322 1.00 86.00 133 GLU A C 1
ATOM 1077 O O . GLU A 1 133 ? -22.810 8.523 34.157 1.00 86.00 133 GLU A O 1
ATOM 1082 N N . PHE A 1 134 ? -20.937 9.531 33.457 1.00 89.12 134 PHE A N 1
ATOM 1083 C CA . PHE A 1 134 ? -20.103 9.002 34.532 1.00 89.12 134 PHE A CA 1
ATOM 1084 C C . PHE A 1 134 ? -20.579 9.457 35.919 1.00 89.12 134 PHE A C 1
ATOM 1086 O O . PHE A 1 134 ? -20.587 8.682 36.873 1.00 89.12 134 PHE A O 1
ATOM 1093 N N . SER A 1 135 ? -21.047 10.702 36.044 1.00 86.81 135 SER A N 1
ATOM 1094 C CA . SER A 1 135 ? -21.616 11.203 37.302 1.00 86.81 135 SER A CA 1
ATOM 1095 C C . SER A 1 135 ? -22.925 10.499 37.669 1.00 86.81 135 SER A C 1
ATOM 1097 O O . SER A 1 135 ? -23.176 10.269 38.852 1.00 86.81 135 SER A O 1
ATOM 1099 N N . ARG A 1 136 ? -23.761 10.146 36.681 1.00 88.38 136 ARG A N 1
ATOM 1100 C CA . ARG A 1 136 ? -24.964 9.326 36.897 1.00 88.38 136 ARG A CA 1
ATOM 1101 C C . ARG A 1 136 ? -24.594 7.912 37.336 1.00 88.38 136 ARG A C 1
ATOM 1103 O O . ARG A 1 136 ? -25.154 7.437 38.320 1.00 88.38 136 ARG A O 1
ATOM 1110 N N . LEU A 1 137 ? -23.599 7.301 36.695 1.00 87.75 137 LEU A N 1
ATOM 1111 C CA . LEU A 1 137 ? -23.106 5.977 37.065 1.00 87.75 137 LEU A CA 1
ATOM 1112 C C . LEU A 1 137 ? -22.595 5.944 38.511 1.00 87.75 137 LEU A C 1
ATOM 1114 O O . LEU A 1 137 ? -22.981 5.066 39.273 1.00 87.75 137 LEU A O 1
ATOM 1118 N N . LEU A 1 138 ? -21.808 6.938 38.937 1.00 87.56 138 LEU A N 1
ATOM 1119 C CA . LEU A 1 138 ? -21.330 7.030 40.323 1.00 87.56 138 LEU A CA 1
ATOM 1120 C C . LEU A 1 138 ? -22.462 7.196 41.348 1.00 87.56 138 LEU A C 1
ATOM 1122 O O . LEU A 1 138 ? -22.338 6.714 42.469 1.00 87.56 138 LEU A O 1
ATOM 1126 N N . LYS A 1 139 ? -23.569 7.863 40.989 1.00 87.31 139 LYS A N 1
ATOM 1127 C CA . LYS A 1 139 ? -24.736 7.986 41.881 1.00 87.31 139 LYS A CA 1
ATOM 1128 C C . LYS A 1 139 ? -25.435 6.647 42.113 1.00 87.31 139 LYS A C 1
ATOM 1130 O O . LYS A 1 139 ? -25.967 6.452 43.199 1.00 87.31 139 LYS A O 1
ATOM 1135 N N . ILE A 1 140 ? -25.439 5.775 41.105 1.00 85.38 140 ILE A N 1
ATOM 1136 C CA . ILE A 1 140 ? -26.060 4.444 41.151 1.00 85.38 140 ILE A CA 1
ATOM 1137 C C . ILE A 1 140 ? -25.093 3.422 41.772 1.00 85.38 140 ILE A C 1
ATOM 1139 O O . ILE A 1 140 ? -25.511 2.510 42.469 1.00 85.38 140 ILE A O 1
ATOM 1143 N N . SER A 1 141 ? -23.786 3.595 41.576 1.00 84.81 141 SER A N 1
ATOM 1144 C CA . SER A 1 141 ? -22.732 2.707 42.087 1.00 84.81 141 SER A CA 1
ATOM 1145 C C . SER A 1 141 ? -22.268 3.026 43.513 1.00 84.81 141 SER A C 1
ATOM 1147 O O . SER A 1 141 ? -21.204 2.564 43.921 1.00 84.81 141 SER A O 1
ATOM 1149 N N . LYS A 1 142 ? -23.044 3.799 44.284 1.00 81.94 142 LYS A N 1
ATOM 1150 C CA . LYS A 1 142 ? -22.702 4.168 45.672 1.00 81.94 142 LYS A CA 1
ATOM 1151 C C . LYS A 1 142 ? -22.505 2.962 46.590 1.00 81.94 142 LYS A C 1
ATOM 1153 O O . LYS A 1 142 ? -21.781 3.074 47.567 1.00 81.94 142 LYS A O 1
ATOM 1158 N N . ASP A 1 143 ? -23.112 1.830 46.248 1.00 84.94 143 ASP A N 1
ATOM 1159 C CA . ASP A 1 143 ? -23.076 0.604 47.048 1.00 84.9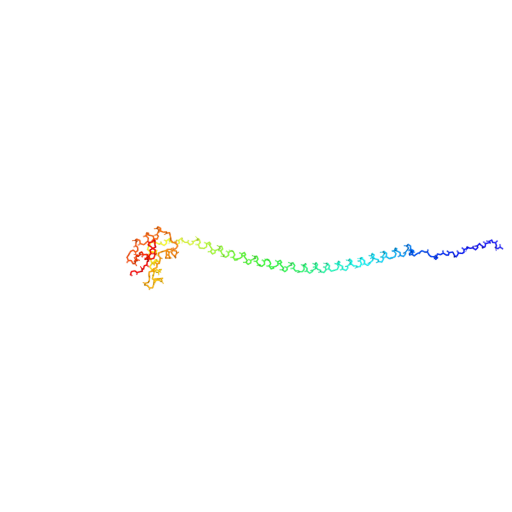4 143 ASP A CA 1
ATOM 1160 C C . ASP A 1 143 ? -21.671 -0.018 47.142 1.00 84.94 143 ASP A C 1
ATOM 1162 O O . ASP A 1 143 ? -21.410 -0.799 48.049 1.00 84.94 143 ASP A O 1
ATOM 1166 N N . PHE A 1 144 ? -20.771 0.288 46.197 1.00 83.19 144 PHE A N 1
ATOM 1167 C CA . PHE A 1 144 ? -19.429 -0.310 46.139 1.00 83.19 144 PHE A CA 1
ATOM 1168 C C . PHE A 1 144 ? -18.312 0.678 45.778 1.00 83.19 144 PHE A C 1
ATOM 1170 O O . PHE A 1 144 ? -17.157 0.270 45.647 1.00 83.19 144 PHE A O 1
ATOM 1177 N N . VAL A 1 145 ? -18.626 1.961 45.578 1.00 87.94 145 VAL A N 1
ATOM 1178 C CA . VAL A 1 145 ? -17.642 2.993 45.225 1.00 87.94 145 VAL A CA 1
ATOM 1179 C C . VAL A 1 145 ? -17.609 4.073 46.292 1.00 87.94 145 VAL A C 1
ATOM 1181 O O . VAL A 1 145 ? -18.565 4.831 46.457 1.00 87.94 145 VAL A O 1
ATOM 1184 N N . GLU A 1 146 ? -16.460 4.212 46.944 1.00 86.69 146 GLU A N 1
ATOM 1185 C CA . GLU A 1 146 ? -16.168 5.355 47.794 1.00 86.69 146 GLU A CA 1
ATOM 1186 C C . GLU A 1 146 ? -15.663 6.526 46.948 1.00 86.69 146 GLU A C 1
ATOM 1188 O O . GLU A 1 146 ? -14.813 6.366 46.065 1.00 86.69 146 GLU A O 1
ATOM 1193 N N . VAL A 1 147 ? -16.167 7.728 47.236 1.00 88.69 147 VAL A N 1
ATOM 1194 C CA . VAL A 1 147 ? -15.782 8.961 46.543 1.00 88.69 147 VAL A CA 1
ATOM 1195 C C . VAL A 1 147 ? -15.262 9.972 47.553 1.00 88.69 147 VAL A C 1
ATOM 1197 O O . VAL A 1 147 ? -15.975 10.346 48.482 1.00 88.69 147 VAL A O 1
ATOM 1200 N N . LYS A 1 148 ? -14.040 10.462 47.342 1.00 87.06 148 LYS A N 1
ATOM 1201 C CA . LYS A 1 148 ? -13.395 11.473 48.188 1.00 87.06 148 LYS A CA 1
ATOM 1202 C C . LYS A 1 148 ? -12.883 12.639 47.347 1.00 87.06 148 LYS A C 1
ATOM 1204 O O . LYS A 1 148 ? -12.508 12.453 46.195 1.00 87.06 148 LYS A O 1
ATOM 1209 N N . GLU A 1 149 ? -12.849 13.845 47.903 1.00 85.88 149 GLU A N 1
ATOM 1210 C CA . GLU A 1 149 ? -12.168 14.974 47.257 1.00 85.88 149 GLU A CA 1
ATOM 1211 C C . GLU A 1 149 ? -10.649 14.793 47.320 1.00 85.88 149 GLU A C 1
ATOM 1213 O O . GLU A 1 149 ? -10.104 14.352 48.336 1.00 85.88 149 GLU A O 1
ATOM 1218 N N . ASN A 1 150 ? -9.953 15.125 46.233 1.00 82.50 150 ASN A N 1
ATOM 1219 C CA . ASN A 1 150 ? -8.499 15.083 46.222 1.00 82.50 150 ASN A CA 1
ATOM 1220 C C . ASN A 1 150 ? -7.950 16.207 47.132 1.00 82.50 150 ASN A C 1
ATOM 1222 O O . ASN A 1 150 ? -8.217 17.381 46.873 1.00 82.50 150 ASN A O 1
ATOM 1226 N N . PRO A 1 151 ? -7.150 15.897 48.176 1.00 76.38 151 PRO A N 1
ATOM 1227 C CA . PRO A 1 151 ? -6.590 16.914 49.072 1.00 76.38 151 PRO A CA 1
ATOM 1228 C C . PRO A 1 151 ? -5.693 17.939 48.365 1.00 76.38 151 PRO A C 1
ATOM 1230 O O . PRO A 1 151 ? -5.518 19.043 48.872 1.00 76.38 151 PRO A O 1
ATOM 1233 N N . ARG A 1 152 ? -5.116 17.571 47.211 1.00 77.06 152 ARG A N 1
ATOM 1234 C CA . ARG A 1 152 ? -4.263 18.450 46.397 1.00 77.06 152 ARG A CA 1
ATOM 1235 C C . ARG A 1 152 ? -5.049 19.307 45.405 1.00 77.06 152 ARG A C 1
ATOM 1237 O O . ARG A 1 152 ? -4.602 20.398 45.079 1.00 77.06 152 ARG A O 1
ATOM 1244 N N . ASP A 1 153 ? -6.203 18.831 44.944 1.00 81.75 153 ASP A N 1
ATOM 1245 C CA . ASP A 1 153 ? -7.079 19.561 44.026 1.00 81.75 153 ASP A CA 1
ATOM 1246 C C . ASP A 1 153 ? -8.546 19.259 44.344 1.00 81.75 153 ASP A C 1
ATOM 1248 O O . ASP A 1 153 ? -9.100 18.244 43.926 1.00 81.75 153 ASP A O 1
ATOM 1252 N N . ARG A 1 154 ? -9.211 20.180 45.047 1.00 77.00 154 ARG A N 1
ATOM 1253 C CA . ARG A 1 154 ? -10.624 20.026 45.440 1.00 77.00 154 ARG A CA 1
ATOM 1254 C C . ARG A 1 154 ? -11.584 19.914 44.247 1.00 77.00 154 ARG A C 1
ATOM 1256 O O . ARG A 1 154 ? -12.743 19.555 44.428 1.00 77.00 154 ARG A O 1
ATOM 1263 N N . ARG A 1 155 ? -11.136 20.217 43.022 1.00 78.12 155 ARG A N 1
ATOM 1264 C CA . ARG A 1 155 ? -11.936 20.050 41.796 1.00 78.12 155 ARG A CA 1
ATOM 1265 C C . ARG A 1 155 ? -11.933 18.608 41.288 1.00 78.12 155 ARG A C 1
ATOM 1267 O O . ARG A 1 155 ? -12.783 18.251 40.468 1.00 78.12 155 ARG A O 1
ATOM 1274 N N . GLU A 1 156 ? -11.006 17.781 41.760 1.00 82.69 156 GLU A N 1
ATOM 1275 C CA . GLU A 1 156 ? -10.867 16.389 41.362 1.00 82.69 156 GLU A CA 1
ATOM 1276 C C . GLU A 1 156 ? -11.429 15.442 42.427 1.00 82.69 156 GLU A C 1
ATOM 1278 O O . GLU A 1 156 ? -11.202 15.586 43.629 1.00 82.69 156 GLU A O 1
ATOM 1283 N N . LYS A 1 157 ? -12.169 14.434 41.962 1.00 88.25 157 LYS A N 1
ATOM 1284 C CA . LYS A 1 157 ? -12.693 13.366 42.812 1.00 88.25 157 LYS A CA 1
ATOM 1285 C C . LYS A 1 157 ? -11.808 12.141 42.687 1.00 88.25 157 LYS A C 1
ATOM 1287 O O . LYS A 1 157 ? -11.413 11.773 41.582 1.00 88.25 157 LYS A O 1
ATOM 1292 N N . LEU A 1 158 ? -11.545 11.502 43.810 1.00 88.81 158 LEU A N 1
ATOM 1293 C CA . LEU A 1 158 ? -10.867 10.227 43.914 1.00 88.81 158 LEU A CA 1
ATOM 1294 C C . LEU A 1 158 ? -11.894 9.130 44.184 1.00 88.81 158 LEU A C 1
ATOM 1296 O O . LEU A 1 158 ? -12.844 9.335 44.937 1.00 88.81 158 LEU A O 1
ATOM 1300 N N . LEU A 1 159 ? -11.686 7.978 43.561 1.00 90.44 159 LEU A N 1
ATOM 1301 C CA . LEU A 1 159 ? -12.533 6.800 43.645 1.00 90.44 159 LEU A CA 1
ATOM 1302 C C . LEU A 1 159 ? -11.741 5.647 44.252 1.00 90.44 159 LEU A C 1
ATOM 1304 O O . LEU A 1 159 ? -10.559 5.470 43.940 1.00 90.44 159 LEU A O 1
ATOM 1308 N N . LYS A 1 160 ? -12.407 4.844 45.071 1.00 87.75 160 LYS A N 1
ATOM 1309 C CA . LYS A 1 160 ? -11.891 3.578 45.586 1.00 87.75 160 LYS A CA 1
ATOM 1310 C C . LYS A 1 160 ? -13.036 2.566 45.638 1.00 87.75 160 LYS A C 1
ATOM 1312 O O . LYS A 1 160 ? -14.195 2.958 45.747 1.00 87.75 160 LYS A O 1
ATOM 1317 N N . ILE A 1 161 ? -12.717 1.280 45.512 1.00 86.38 161 ILE A N 1
ATOM 1318 C CA . ILE A 1 161 ? -13.685 0.227 45.824 1.00 86.38 161 ILE A CA 1
ATOM 1319 C C . ILE A 1 161 ? -13.901 0.184 47.347 1.00 86.38 161 ILE A C 1
ATOM 1321 O O . ILE A 1 161 ? -12.918 0.251 48.094 1.00 86.38 161 ILE A O 1
ATOM 1325 N N . SER A 1 162 ? -15.169 0.168 47.767 1.00 77.94 162 SER A N 1
ATOM 1326 C CA . SER A 1 162 ? -15.564 0.017 49.174 1.00 77.94 162 SER A CA 1
ATOM 1327 C C . SER A 1 162 ? -15.235 -1.368 49.715 1.00 77.94 162 SER A C 1
ATOM 1329 O O . SER A 1 162 ? -15.112 -2.314 48.902 1.00 77.94 162 SER A O 1
#

Secondary structure (DSSP, 8-state):
-------------------PPPHHHHHHHHHHHHHHHHHHHHHHHHHHHHHHHHHHHHHHHHHHHHHHHHHHHHHHHHHHHHHHHHHHHSPPPP---HHHHHHHHHHHHHHHHTTS-EEHHHHHHHTT--HHHHHHHHHHGGGTEEEEE-SS-TTSEEEEE-

Foldseek 3Di:
DDDDDDDPPDDDDDDDDDPDDPPVVVVVVVVVVVVVVVVVVVVVVVVVVVVVVVVVVCVVVVVVVVVVVVVVVVVVVVVVVVVVVVVVPPDPPPDQDLVNVLVLLVVLQVVPDVVHWDWLVVSCVVVVHDPVVSVVSCVVNVVFKDWDQDPVHNVIITIHTD